Protein AF-A0A2H0XR95-F1 (afdb_monomer_lite)

Radius of gyration: 31.55 Å; chains: 1; bounding box: 54×63×74 Å

Structure (mmCIF, N/CA/C/O backbone):
data_AF-A0A2H0XR95-F1
#
_entry.id   AF-A0A2H0XR95-F1
#
loop_
_atom_site.group_PDB
_atom_site.id
_atom_site.type_symbol
_atom_site.label_atom_id
_atom_site.label_alt_id
_atom_site.label_comp_id
_atom_site.label_asym_id
_atom_site.label_entity_id
_atom_site.label_seq_id
_atom_site.pdbx_PDB_ins_code
_atom_site.Cartn_x
_atom_site.Cartn_y
_atom_site.Cartn_z
_atom_site.occupancy
_atom_site.B_iso_or_equiv
_atom_site.auth_seq_id
_atom_site.auth_comp_id
_atom_site.auth_asym_id
_atom_site.auth_atom_id
_atom_site.pdbx_PDB_model_num
ATOM 1 N N . MET A 1 1 ? -18.005 24.515 30.396 1.00 52.25 1 MET A N 1
ATOM 2 C CA . MET A 1 1 ? -16.976 25.119 31.280 1.00 52.25 1 MET A CA 1
ATOM 3 C C . MET A 1 1 ? -17.419 26.435 31.935 1.00 52.25 1 MET A C 1
ATOM 5 O O . MET A 1 1 ? -17.109 26.620 33.101 1.00 52.25 1 MET A O 1
ATOM 9 N N . VAL A 1 2 ? -18.194 27.308 31.272 1.00 47.16 2 VAL A N 1
ATOM 10 C CA . VAL A 1 2 ? -18.666 28.598 31.842 1.00 47.16 2 VAL A CA 1
ATOM 11 C C . VAL A 1 2 ? -19.571 28.439 33.079 1.00 47.16 2 VAL A C 1
ATOM 13 O O . VAL A 1 2 ? -19.431 29.181 34.047 1.00 47.16 2 VAL A O 1
ATOM 16 N N . ALA A 1 3 ? -20.440 27.422 33.096 1.00 52.50 3 ALA A N 1
ATOM 17 C CA . ALA A 1 3 ? -21.342 27.158 34.223 1.00 52.50 3 ALA A CA 1
ATOM 18 C C . ALA A 1 3 ? -20.604 26.869 35.546 1.00 52.50 3 ALA A C 1
ATOM 20 O O . ALA A 1 3 ? -21.057 27.280 36.610 1.00 52.50 3 ALA A O 1
ATOM 21 N N . VAL A 1 4 ? -19.428 26.232 35.485 1.00 63.25 4 VAL A N 1
ATOM 22 C CA . VAL A 1 4 ? -18.629 25.904 36.679 1.00 63.25 4 VAL A CA 1
ATOM 23 C C . VAL A 1 4 ? -18.034 27.168 37.307 1.00 63.25 4 VAL A C 1
ATOM 25 O O . VAL A 1 4 ? -17.979 27.279 38.530 1.00 63.25 4 VAL A O 1
ATOM 28 N N . TYR A 1 5 ? -17.650 28.155 36.490 1.00 57.91 5 TYR A N 1
ATOM 29 C CA . TYR A 1 5 ? -17.118 29.429 36.981 1.00 57.91 5 TYR A CA 1
ATOM 30 C C . TYR A 1 5 ? -18.185 30.280 37.673 1.00 57.91 5 TYR A C 1
ATOM 32 O O . TYR A 1 5 ? -17.909 30.852 38.725 1.00 57.91 5 TYR A O 1
ATOM 40 N N . LEU A 1 6 ? -19.410 30.313 37.138 1.00 59.59 6 LEU A N 1
ATOM 41 C CA . LEU A 1 6 ? -20.515 31.058 37.748 1.00 59.59 6 LEU A CA 1
ATOM 42 C C . LEU A 1 6 ? -20.927 30.465 39.100 1.00 59.59 6 LEU A C 1
ATOM 44 O O . LEU A 1 6 ? -21.137 31.212 40.052 1.00 59.59 6 LEU A O 1
ATOM 48 N N . ILE A 1 7 ? -20.946 29.134 39.220 1.00 69.88 7 ILE A N 1
ATOM 49 C CA . ILE A 1 7 ? -21.256 28.454 40.486 1.00 69.88 7 ILE A CA 1
ATOM 50 C C . ILE A 1 7 ? -20.167 28.729 41.534 1.00 69.88 7 ILE A C 1
ATOM 52 O O . ILE A 1 7 ? -20.481 29.047 42.681 1.00 69.88 7 ILE A O 1
ATOM 56 N N . ARG A 1 8 ? -18.883 28.677 41.151 1.00 62.06 8 ARG A N 1
ATOM 57 C CA . ARG A 1 8 ? -17.766 28.953 42.074 1.00 62.06 8 ARG A CA 1
ATOM 58 C C . ARG A 1 8 ? -17.737 30.415 42.533 1.00 62.06 8 ARG A C 1
ATOM 60 O O . ARG A 1 8 ? -17.430 30.681 43.691 1.00 62.06 8 ARG A O 1
ATOM 67 N N . PHE A 1 9 ? -18.089 31.347 41.647 1.00 62.12 9 PHE A N 1
ATOM 68 C CA . PHE A 1 9 ? -18.188 32.771 41.970 1.00 62.12 9 PHE A CA 1
ATOM 69 C C . PHE A 1 9 ? -19.379 33.064 42.896 1.00 62.12 9 PHE A C 1
ATOM 71 O O . PHE A 1 9 ? -19.234 33.811 43.860 1.00 62.12 9 PHE A O 1
ATOM 78 N N . TYR A 1 10 ? -20.521 32.404 42.673 1.00 67.31 10 TYR A N 1
ATOM 79 C CA . TYR A 1 10 ? -21.698 32.513 43.540 1.00 67.31 10 TYR A CA 1
ATOM 80 C C . TYR A 1 10 ? -21.424 31.989 44.960 1.00 67.31 10 TYR A C 1
ATOM 82 O O . TYR A 1 10 ? -21.801 32.627 45.943 1.00 67.31 10 TYR A O 1
ATOM 90 N N . TYR A 1 11 ? -20.696 30.874 45.088 1.00 63.00 11 TYR A N 1
ATOM 91 C CA . TYR A 1 11 ? -20.292 30.345 46.396 1.00 63.00 11 TYR A CA 1
ATOM 92 C C . TYR A 1 11 ? -19.325 31.273 47.146 1.00 63.00 11 TYR A C 1
ATOM 94 O O . TYR A 1 11 ? -19.478 31.445 48.351 1.00 63.00 11 TYR A O 1
ATOM 102 N N . LEU A 1 12 ? -18.379 31.909 46.445 1.00 59.06 12 LEU A N 1
ATOM 103 C CA . LEU A 1 12 ? -17.428 32.856 47.045 1.00 59.06 12 LEU A CA 1
ATOM 104 C C . LEU A 1 12 ? -18.102 34.113 47.609 1.00 59.06 12 LEU A C 1
ATOM 106 O O . LEU A 1 12 ? -17.672 34.618 48.647 1.00 59.06 12 LEU A O 1
ATOM 110 N N . ILE A 1 13 ? -19.155 34.603 46.948 1.00 59.47 13 ILE A N 1
ATOM 111 C CA . ILE A 1 13 ? -19.949 35.741 47.432 1.00 59.47 13 ILE A CA 1
ATOM 112 C C . ILE A 1 13 ? -20.739 35.330 48.679 1.00 59.47 13 ILE A C 1
ATOM 114 O O . ILE A 1 13 ? -20.662 36.007 49.702 1.00 59.47 13 ILE A O 1
ATOM 118 N N . ARG A 1 14 ? -21.405 34.168 48.644 1.00 58.34 14 ARG A N 1
ATOM 119 C CA . ARG A 1 14 ? -22.243 33.688 49.754 1.00 58.34 14 ARG A CA 1
ATOM 120 C C . ARG A 1 14 ? -21.459 33.425 51.044 1.00 58.34 14 ARG A C 1
ATOM 122 O O . ARG A 1 14 ? -21.998 33.605 52.128 1.00 58.34 14 ARG A O 1
ATOM 129 N N . THR A 1 15 ? -20.193 33.012 50.954 1.00 52.66 15 THR A N 1
ATOM 130 C CA . THR A 1 15 ? -19.363 32.766 52.149 1.00 52.66 15 THR A CA 1
ATOM 131 C C . THR A 1 15 ? -18.828 34.035 52.812 1.00 52.66 15 THR A C 1
ATOM 133 O O . THR A 1 15 ? -18.365 33.957 53.944 1.00 52.66 15 THR A O 1
ATOM 136 N N . LYS A 1 16 ? -18.865 35.193 52.138 1.00 50.62 16 LYS A N 1
ATOM 137 C CA . LYS A 1 16 ? -18.343 36.459 52.681 1.00 50.62 16 LYS A CA 1
ATOM 138 C C . LYS A 1 16 ? -19.402 37.365 53.318 1.00 50.62 16 LYS A C 1
ATOM 140 O O . LYS A 1 16 ? -19.032 38.378 53.892 1.00 50.62 16 LYS A O 1
ATOM 145 N N . GLU A 1 17 ? -20.683 37.006 53.257 1.00 49.81 17 GLU A N 1
ATOM 146 C CA . GLU A 1 17 ? -21.789 37.875 53.694 1.00 49.81 17 GLU A CA 1
ATOM 147 C C . GLU A 1 17 ? -22.173 37.786 55.182 1.00 49.81 17 GLU A C 1
ATOM 149 O O . GLU A 1 17 ? -23.120 38.453 55.584 1.00 49.81 17 GLU A O 1
ATOM 154 N N . MET A 1 18 ? -21.485 37.011 56.032 1.00 51.97 18 MET A N 1
ATOM 155 C CA . MET A 1 18 ? -21.911 36.903 57.442 1.00 51.97 18 MET A CA 1
ATOM 156 C C . MET A 1 18 ? -21.263 37.870 58.435 1.00 51.97 18 MET A C 1
ATOM 158 O O . MET A 1 18 ? -21.770 37.970 59.547 1.00 51.97 18 MET A O 1
ATOM 162 N N . THR A 1 19 ? -20.232 38.630 58.074 1.00 54.12 19 THR A N 1
ATOM 163 C CA . THR A 1 19 ? -19.636 39.620 58.991 1.00 54.12 19 THR A CA 1
ATOM 164 C C . THR A 1 19 ? -18.916 40.709 58.203 1.00 54.12 19 THR A C 1
ATOM 166 O O . THR A 1 19 ? -17.719 40.576 57.972 1.00 54.12 19 THR A O 1
ATOM 169 N N . ASP A 1 20 ? -19.655 41.706 57.714 1.00 55.12 20 ASP A N 1
ATOM 170 C CA . ASP A 1 20 ? -19.238 43.117 57.575 1.00 55.12 20 ASP A CA 1
ATOM 171 C C . ASP A 1 20 ? -19.935 43.816 56.397 1.00 55.12 20 ASP A C 1
ATOM 173 O O . ASP A 1 20 ? -20.212 43.234 55.347 1.00 55.12 20 ASP A O 1
ATOM 177 N N . GLU A 1 21 ? -20.232 45.097 56.613 1.00 60.19 21 GLU A N 1
ATOM 178 C CA . GLU A 1 21 ? -20.843 46.028 55.667 1.00 60.19 21 GLU A CA 1
ATOM 179 C C . GLU A 1 21 ? -20.067 46.045 54.328 1.00 60.19 21 GLU A C 1
ATOM 181 O O . GLU A 1 21 ? -18.847 46.237 54.315 1.00 60.19 21 GLU A O 1
ATOM 186 N N . PRO A 1 22 ? -20.728 45.798 53.179 1.00 56.50 22 PRO A N 1
ATOM 187 C CA . PRO A 1 22 ? -20.033 45.569 51.917 1.00 56.50 22 PRO A CA 1
ATOM 188 C C . PRO A 1 22 ? -19.356 46.844 51.393 1.00 56.50 22 PRO A C 1
ATOM 190 O O . PRO A 1 22 ? -20.014 47.822 51.040 1.00 56.50 22 PRO A O 1
ATOM 193 N N . ASP A 1 23 ? -18.024 46.799 51.271 1.00 58.22 23 ASP A N 1
ATOM 194 C CA . ASP A 1 23 ? -17.191 47.893 50.754 1.00 58.22 23 ASP A CA 1
ATOM 195 C C . ASP A 1 23 ? -17.655 48.328 49.337 1.00 58.22 23 ASP A C 1
ATOM 197 O O . ASP A 1 23 ? -17.615 47.527 48.385 1.00 58.22 23 ASP A O 1
ATOM 201 N N . PRO A 1 24 ? -18.074 49.597 49.136 1.00 59.78 24 PRO A N 1
ATOM 202 C CA . PRO A 1 24 ? -18.659 50.082 47.880 1.00 59.78 24 PRO A CA 1
ATOM 203 C C . PRO A 1 24 ? -17.714 49.966 46.673 1.00 59.78 24 PRO A C 1
ATOM 205 O O . PRO A 1 24 ? -18.157 49.959 45.518 1.00 59.78 24 PRO A O 1
ATOM 208 N N . LYS A 1 25 ? -16.402 49.827 46.901 1.00 59.19 25 LYS A N 1
ATOM 209 C CA . LYS A 1 25 ? -15.417 49.627 45.826 1.00 59.19 25 LYS A CA 1
ATOM 210 C C . LYS A 1 25 ? -15.459 48.215 45.232 1.00 59.19 25 LYS A C 1
ATOM 212 O O . LYS A 1 25 ? -15.143 48.059 44.049 1.00 59.19 25 LYS A O 1
ATOM 217 N N . LEU A 1 26 ? -15.863 47.201 46.003 1.00 57.38 26 LEU A N 1
ATOM 218 C CA . LEU A 1 26 ? -15.981 45.820 45.516 1.00 57.38 26 LEU A CA 1
ATOM 219 C C . LEU A 1 26 ? -17.233 45.635 44.650 1.00 57.38 26 LEU A C 1
ATOM 221 O O . LEU A 1 26 ? -17.159 45.014 43.587 1.00 57.38 26 LEU A O 1
ATOM 225 N N . LEU A 1 27 ? -18.344 46.259 45.050 1.00 56.47 27 LEU A N 1
ATOM 226 C CA . LEU A 1 27 ? -19.596 46.286 44.289 1.00 56.47 27 LEU A CA 1
ATOM 227 C C . LEU A 1 27 ? -19.381 46.865 42.884 1.00 56.47 27 LEU A C 1
ATOM 229 O O . LEU A 1 27 ? -19.776 46.253 41.892 1.00 56.47 27 LEU A O 1
ATOM 233 N N . ARG A 1 28 ? -18.655 47.985 42.767 1.00 58.81 28 ARG A N 1
ATOM 234 C CA . ARG A 1 28 ? -18.381 48.628 41.469 1.00 58.81 28 ARG A CA 1
ATOM 235 C C . ARG A 1 28 ? -17.604 47.726 40.502 1.00 58.81 28 ARG A C 1
ATOM 237 O O . ARG A 1 28 ? -17.884 47.734 39.307 1.00 58.81 28 ARG A O 1
ATOM 244 N N . LYS A 1 29 ? -16.657 46.925 41.005 1.00 57.44 29 LYS A N 1
ATOM 245 C CA . LYS A 1 29 ? -15.894 45.968 40.183 1.00 57.44 29 LYS A CA 1
ATOM 246 C C . LYS A 1 29 ? -16.751 44.775 39.751 1.00 57.44 29 LYS A C 1
ATOM 248 O O . LYS A 1 29 ? -16.642 44.354 38.602 1.00 57.44 29 LYS A O 1
ATOM 253 N N . GLY A 1 30 ? -17.633 44.279 40.622 1.00 59.53 30 GLY A N 1
ATOM 254 C CA . GLY A 1 30 ? -18.572 43.201 40.292 1.00 59.53 30 GLY A CA 1
ATOM 255 C C . GLY A 1 30 ? -19.523 43.569 39.149 1.00 59.53 30 GLY A C 1
ATOM 256 O O . GLY A 1 30 ? -19.668 42.802 38.198 1.00 59.53 30 GLY A O 1
ATOM 257 N N . TYR A 1 31 ? -20.091 44.780 39.180 1.00 62.50 31 TYR A N 1
ATOM 258 C CA . TYR A 1 31 ? -20.994 45.265 38.127 1.00 62.50 31 TYR A CA 1
ATOM 259 C C . TYR A 1 31 ? -20.314 45.416 36.759 1.00 62.50 31 TYR A C 1
ATOM 261 O O . TYR A 1 31 ? -20.926 45.104 35.739 1.00 62.50 31 TYR A O 1
ATOM 269 N N . ILE A 1 32 ? -19.043 45.832 36.720 1.00 67.38 32 ILE A N 1
ATOM 270 C CA . ILE A 1 32 ? -18.289 45.951 35.460 1.00 67.38 32 ILE A CA 1
ATOM 271 C C . ILE A 1 32 ? -18.067 44.569 34.832 1.00 67.38 32 ILE A C 1
ATOM 273 O O . ILE A 1 32 ? -18.276 44.401 33.633 1.00 67.38 32 ILE A O 1
ATOM 277 N N . VAL A 1 33 ? -17.704 43.562 35.633 1.00 68.12 33 VAL A N 1
ATOM 278 C CA . VAL A 1 33 ? -17.488 42.196 35.128 1.00 68.12 33 VAL A CA 1
ATOM 279 C C . VAL A 1 33 ? -18.791 41.599 34.590 1.00 68.12 33 VAL A C 1
ATOM 281 O O . VAL A 1 33 ? -18.793 41.028 33.501 1.00 68.12 33 VAL A O 1
ATOM 284 N N . ILE A 1 34 ? -19.911 41.786 35.295 1.00 69.12 34 ILE A N 1
ATOM 285 C CA . ILE A 1 34 ? -21.227 41.316 34.832 1.00 69.12 34 ILE A CA 1
ATOM 286 C C . ILE A 1 34 ? -21.624 42.020 33.525 1.00 69.12 34 ILE A C 1
ATOM 288 O O . ILE A 1 34 ? -22.045 41.354 32.580 1.00 69.12 34 ILE A O 1
ATOM 292 N N . GLY A 1 35 ? -21.424 43.339 33.428 1.00 68.06 35 GLY A N 1
ATOM 293 C CA . GLY A 1 35 ? -21.719 44.107 32.215 1.00 68.06 35 GLY A CA 1
ATOM 294 C C . GLY A 1 35 ? -20.943 43.621 30.986 1.00 68.06 35 GLY A C 1
ATOM 295 O O . GLY A 1 35 ? -21.529 43.452 29.918 1.00 68.06 35 GLY A O 1
ATOM 296 N N . VAL A 1 36 ? -19.649 43.316 31.139 1.00 74.50 36 VAL A N 1
ATOM 297 C CA . VAL A 1 36 ? -18.807 42.796 30.044 1.00 74.50 36 VAL A CA 1
ATOM 298 C C . VAL A 1 36 ? -19.263 41.404 29.597 1.00 74.50 36 VAL A C 1
ATOM 300 O O . VAL A 1 36 ? -19.317 41.133 28.398 1.00 74.50 36 VAL A O 1
ATOM 303 N N . VAL A 1 37 ? -19.643 40.531 30.535 1.00 73.12 37 VAL A N 1
ATOM 304 C CA . VAL A 1 37 ? -20.128 39.179 30.210 1.00 73.12 37 VAL A CA 1
ATOM 305 C C . VAL A 1 37 ? -21.469 39.232 29.474 1.00 73.12 37 VAL A C 1
ATOM 307 O O . VAL A 1 37 ? -21.643 38.530 28.478 1.00 73.12 37 VAL A O 1
ATOM 310 N N . VAL A 1 38 ? -22.398 40.092 29.906 1.00 74.94 38 VAL A N 1
ATOM 311 C CA . VAL A 1 38 ? -23.695 40.268 29.231 1.00 74.94 38 VAL A CA 1
ATOM 312 C C . VAL A 1 38 ? -23.503 40.856 27.830 1.00 74.94 38 VAL A C 1
ATOM 314 O O . VAL A 1 38 ? -24.086 40.344 26.875 1.00 74.94 38 VAL A O 1
ATOM 317 N N . ALA A 1 39 ? -22.636 41.860 27.670 1.00 74.38 39 ALA A N 1
ATOM 318 C CA . ALA A 1 39 ? -22.337 42.444 26.362 1.00 74.38 39 ALA A CA 1
ATOM 319 C C . ALA A 1 39 ? -21.710 41.422 25.394 1.00 74.38 39 ALA A C 1
ATOM 321 O O . ALA A 1 39 ? -22.124 41.336 24.238 1.00 74.38 39 ALA A O 1
ATOM 322 N N . ALA A 1 40 ? -20.771 40.595 25.868 1.00 72.44 40 ALA A N 1
ATOM 323 C CA . ALA A 1 40 ? -20.169 39.534 25.061 1.00 72.44 40 ALA A CA 1
ATOM 324 C C . ALA A 1 40 ? -21.197 38.465 24.644 1.00 72.44 40 ALA A C 1
ATOM 326 O O . ALA A 1 40 ? -21.157 37.980 23.514 1.00 72.44 40 ALA A O 1
ATOM 327 N N . PHE A 1 41 ? -22.145 38.129 25.525 1.00 73.69 41 PHE A N 1
ATOM 328 C CA . PHE A 1 41 ? -23.207 37.164 25.229 1.00 73.69 41 PHE A CA 1
ATOM 329 C C . PHE A 1 41 ? -24.225 37.698 24.207 1.00 73.69 41 PHE A C 1
ATOM 331 O O . PHE A 1 41 ? -24.687 36.959 23.338 1.00 73.69 41 PHE A O 1
ATOM 338 N N . PHE A 1 42 ? -24.552 38.992 24.258 1.00 70.12 42 PHE A N 1
ATOM 339 C CA . PHE A 1 42 ? -25.399 39.621 23.241 1.00 70.12 42 PHE A CA 1
ATOM 340 C C . PHE A 1 42 ? -24.685 39.758 21.890 1.00 70.12 42 PHE A C 1
ATOM 342 O O . PHE A 1 42 ? -25.310 39.553 20.848 1.00 70.12 42 PHE A O 1
ATOM 349 N N . LEU A 1 43 ? -23.376 40.029 21.889 1.00 71.00 43 LEU A N 1
ATOM 350 C CA . LEU A 1 43 ? -22.590 40.134 20.659 1.00 71.00 43 LEU A CA 1
ATOM 351 C C . LEU A 1 43 ? -22.510 38.793 19.910 1.00 71.00 43 LEU A C 1
ATOM 353 O O . LEU A 1 43 ? -22.666 38.765 18.690 1.00 71.00 43 LEU A O 1
ATOM 357 N N . THR A 1 44 ? -22.330 37.672 20.616 1.00 65.94 44 THR A N 1
ATOM 358 C CA . THR A 1 44 ? -22.299 36.341 19.981 1.00 65.94 44 THR A CA 1
ATOM 359 C C . THR A 1 44 ? -23.656 35.939 19.408 1.00 65.94 44 THR A C 1
ATOM 361 O O . THR A 1 44 ? -23.707 35.408 18.298 1.00 65.94 44 THR A O 1
ATOM 364 N N . LYS A 1 45 ? -24.764 36.263 20.091 1.00 66.44 45 LYS A N 1
ATOM 365 C CA . LYS A 1 45 ? -26.115 36.078 19.533 1.00 66.44 45 LYS A CA 1
ATOM 366 C C . LYS A 1 45 ? -26.352 36.914 18.274 1.00 66.44 45 LYS A C 1
ATOM 368 O O . LYS A 1 45 ? -26.916 36.397 17.316 1.00 66.44 45 LYS A O 1
ATOM 373 N N . TYR A 1 46 ? -25.896 38.166 18.246 1.00 68.12 46 TYR A N 1
ATOM 374 C CA . TYR A 1 46 ? -26.075 39.044 17.086 1.00 68.12 46 TYR A CA 1
ATOM 375 C C . TYR A 1 46 ? -25.302 38.565 15.843 1.00 68.12 46 TYR A C 1
ATOM 377 O O . TYR A 1 46 ? -25.753 38.760 14.716 1.00 68.12 46 TYR A O 1
ATOM 385 N N . LEU A 1 47 ? -24.154 37.904 16.029 1.00 61.91 47 LEU A N 1
ATOM 386 C CA . LEU A 1 47 ? -23.363 37.354 14.922 1.00 61.91 47 LEU A CA 1
ATOM 387 C C . LEU A 1 47 ? -23.960 36.069 14.326 1.00 61.91 47 LEU A C 1
ATOM 389 O O . LEU A 1 47 ? -23.783 35.825 13.134 1.00 61.91 47 LEU A O 1
ATOM 393 N N . MET A 1 48 ? -24.695 35.272 15.108 1.00 58.41 48 MET A N 1
ATOM 394 C CA . MET A 1 48 ? -25.332 34.044 14.608 1.00 58.41 48 MET A CA 1
ATOM 395 C C . MET A 1 48 ? -26.543 34.309 13.699 1.00 58.41 48 MET A C 1
ATOM 397 O O . MET A 1 48 ? -26.809 33.507 12.811 1.00 58.41 48 MET A O 1
ATOM 401 N N . ASP A 1 49 ? -27.227 35.445 13.848 1.00 56.66 49 ASP A N 1
ATOM 402 C CA . ASP A 1 49 ? -28.458 35.755 13.096 1.00 56.66 49 ASP A CA 1
ATOM 403 C C . ASP A 1 49 ? -28.196 36.302 11.673 1.00 56.66 49 ASP A C 1
ATOM 405 O O . ASP A 1 49 ? -29.105 36.463 10.862 1.00 56.66 49 ASP A O 1
ATOM 409 N N . LYS A 1 50 ? -26.930 36.586 11.331 1.00 54.50 50 LYS A N 1
ATOM 410 C CA . LYS A 1 50 ? -26.531 37.156 10.030 1.00 54.50 50 LYS A CA 1
ATOM 411 C C . LYS A 1 50 ? -25.900 36.154 9.063 1.00 54.50 50 LYS A C 1
ATOM 413 O O . LYS A 1 50 ? -25.211 36.576 8.137 1.00 54.50 50 LYS A O 1
ATOM 418 N N . THR A 1 51 ? -26.124 34.847 9.215 1.00 48.88 51 THR A N 1
ATOM 419 C CA . THR A 1 51 ? -25.719 33.887 8.171 1.00 48.88 51 THR A CA 1
ATOM 420 C C . THR A 1 51 ? -26.816 33.776 7.105 1.00 48.88 51 THR A C 1
ATOM 422 O O . THR A 1 51 ? -27.853 33.168 7.363 1.00 48.88 51 THR A O 1
ATOM 425 N N . PRO A 1 52 ? -26.640 34.337 5.890 1.00 50.34 52 PRO A N 1
ATOM 426 C CA . PRO A 1 52 ? -27.596 34.126 4.814 1.00 50.34 52 PRO A CA 1
ATOM 427 C C . PRO A 1 52 ? -27.527 32.665 4.355 1.00 50.34 52 PRO A C 1
ATOM 429 O O . PRO A 1 52 ? -26.607 32.257 3.645 1.00 50.34 52 PRO A O 1
ATOM 432 N N . SER A 1 53 ? -28.531 31.884 4.752 1.00 50.25 53 SER A N 1
ATOM 433 C CA . SER A 1 53 ? -28.830 30.573 4.180 1.00 50.25 53 SER A CA 1
ATOM 434 C C . SER A 1 53 ? -29.213 30.751 2.710 1.00 50.25 53 SER A C 1
ATOM 436 O O . SER A 1 53 ? -30.360 31.031 2.358 1.00 50.25 53 SER A O 1
ATOM 438 N N . LYS A 1 54 ? -28.226 30.642 1.819 1.00 49.97 54 LYS A N 1
ATOM 439 C CA . LYS A 1 54 ? -28.472 30.493 0.385 1.00 49.97 54 LYS A CA 1
ATOM 440 C C . LYS A 1 54 ? -28.975 29.072 0.142 1.00 49.97 54 LYS A C 1
ATOM 442 O O . LYS A 1 54 ? -28.198 28.176 -0.171 1.00 49.97 54 LYS A O 1
ATOM 447 N N . ILE A 1 55 ? -30.283 28.875 0.273 1.00 49.12 55 ILE A N 1
ATOM 448 C CA . ILE A 1 55 ? -30.955 27.685 -0.252 1.00 49.12 55 ILE A CA 1
ATOM 449 C C . ILE A 1 55 ? -30.965 27.829 -1.776 1.00 49.12 55 ILE A C 1
ATOM 451 O O . ILE A 1 55 ? -31.782 28.544 -2.358 1.00 49.12 55 ILE A O 1
ATOM 455 N N . ALA A 1 56 ? -29.990 27.195 -2.423 1.00 53.56 56 ALA A N 1
ATOM 456 C CA . ALA A 1 56 ? -29.967 27.034 -3.865 1.00 53.56 56 ALA A CA 1
ATOM 457 C C . ALA A 1 56 ? -31.182 26.192 -4.285 1.00 53.56 56 ALA A C 1
ATOM 459 O O . ALA A 1 56 ? -31.333 25.050 -3.858 1.00 53.56 56 ALA A O 1
ATOM 460 N N . LYS A 1 57 ? -32.056 26.768 -5.117 1.00 51.38 57 LYS A N 1
ATOM 461 C CA . LYS A 1 57 ? -33.148 26.0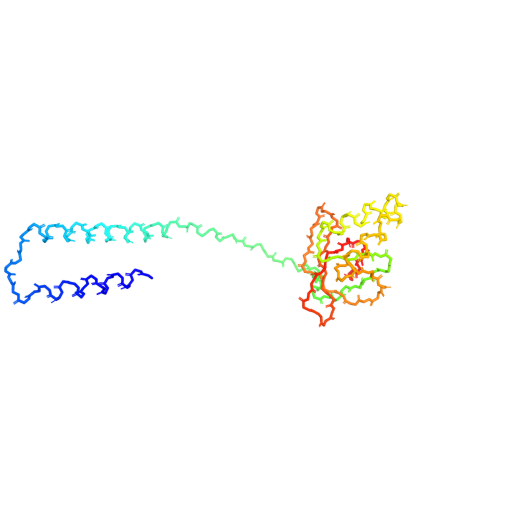50 -5.785 1.00 51.38 57 LYS A CA 1
ATOM 462 C C . LYS A 1 57 ? -32.540 24.946 -6.656 1.00 51.38 57 LYS A C 1
ATOM 464 O O . LYS A 1 57 ? -31.928 25.249 -7.680 1.00 51.38 57 LYS A O 1
ATOM 469 N N . SER A 1 58 ? -32.680 23.686 -6.254 1.00 52.84 58 SER A N 1
ATOM 470 C CA . SER A 1 58 ? -32.286 22.551 -7.085 1.00 52.84 58 SER A CA 1
ATOM 471 C C . SER A 1 58 ? -33.292 22.359 -8.224 1.00 52.84 58 SER A C 1
ATOM 473 O O . SER A 1 58 ? -34.509 22.398 -8.049 1.00 52.84 58 SER A O 1
ATOM 475 N N . LYS A 1 59 ? -32.735 22.215 -9.425 1.00 60.19 59 LYS A N 1
ATOM 476 C CA . LYS A 1 59 ? -33.397 21.899 -10.696 1.00 60.19 59 LYS A CA 1
ATOM 477 C C . LYS A 1 59 ? -34.030 20.489 -10.616 1.00 60.19 59 LYS A C 1
ATOM 479 O O . LYS A 1 59 ? -33.520 19.678 -9.841 1.00 60.19 59 LYS A O 1
ATOM 484 N N . PRO A 1 60 ? -35.095 20.165 -11.382 1.00 50.09 60 PRO A N 1
ATOM 485 C CA . PRO A 1 60 ? -35.667 18.820 -11.378 1.00 50.09 60 PRO A CA 1
ATOM 486 C C . PRO A 1 60 ? -34.590 17.810 -11.773 1.00 50.09 60 PRO A C 1
ATOM 488 O O . PRO A 1 60 ? -33.918 17.987 -12.789 1.00 50.09 60 PRO A O 1
ATOM 491 N N . VAL A 1 61 ? -34.404 16.795 -10.931 1.00 52.88 61 VAL A N 1
ATOM 492 C CA . VAL A 1 61 ? -33.451 15.708 -11.146 1.00 52.88 61 VAL A CA 1
ATOM 493 C C . VAL A 1 61 ? -33.967 14.871 -12.310 1.00 52.88 61 VAL A C 1
ATOM 495 O O . VAL A 1 61 ? -34.887 14.070 -12.167 1.00 52.88 61 VAL A O 1
ATOM 498 N N . GLU A 1 62 ? -33.385 15.106 -13.481 1.00 61.53 62 GLU A N 1
ATOM 499 C CA . GLU A 1 62 ? -33.341 14.141 -14.571 1.00 61.53 62 GLU A CA 1
ATOM 500 C C . GLU A 1 62 ? -32.862 12.814 -13.974 1.00 61.53 62 GLU A C 1
ATOM 502 O O . GLU A 1 62 ? -31.844 12.786 -13.278 1.00 61.53 62 GLU A O 1
ATOM 507 N N . ILE A 1 63 ? -33.652 11.751 -14.143 1.00 55.00 63 ILE A N 1
ATOM 508 C CA . ILE A 1 63 ? -33.390 10.426 -13.574 1.00 55.00 63 ILE A CA 1
ATOM 509 C C . ILE A 1 63 ? -32.108 9.907 -14.225 1.00 55.00 63 ILE A C 1
ATOM 511 O O . ILE A 1 63 ? -32.123 9.270 -15.277 1.00 55.00 63 ILE A O 1
ATOM 515 N N . ALA A 1 64 ? -30.979 10.261 -13.618 1.00 55.78 64 ALA A N 1
ATOM 516 C CA . ALA A 1 64 ? -29.674 9.776 -13.995 1.00 55.78 64 ALA A CA 1
ATOM 517 C C . ALA A 1 64 ? -29.699 8.251 -13.886 1.00 55.78 64 ALA A C 1
ATOM 519 O O . ALA A 1 64 ? -30.278 7.695 -12.947 1.00 55.78 64 ALA A O 1
ATOM 520 N N . LYS A 1 65 ? -29.064 7.584 -14.856 1.00 56.19 65 LYS A N 1
ATOM 521 C CA . LYS A 1 65 ? -28.677 6.169 -14.773 1.00 56.19 65 LYS A CA 1
ATOM 522 C C . LYS A 1 65 ? -28.321 5.809 -13.322 1.00 56.19 65 LYS A C 1
ATOM 524 O O . LYS A 1 65 ? -27.616 6.607 -12.697 1.00 56.19 65 LYS A O 1
ATOM 529 N N . PRO A 1 66 ? -28.757 4.647 -12.795 1.00 51.28 66 PRO A N 1
ATOM 530 C CA . PRO A 1 66 ? -28.396 4.240 -11.443 1.00 51.28 66 PRO A CA 1
ATOM 531 C C . PRO A 1 66 ? -26.880 4.365 -11.285 1.00 51.28 66 PRO A C 1
ATOM 533 O O . PRO A 1 66 ? -26.123 3.778 -12.061 1.00 51.28 66 PRO A O 1
ATOM 536 N N . LEU A 1 67 ? -26.455 5.210 -10.341 1.00 53.69 67 LEU A N 1
ATOM 537 C CA . LEU A 1 67 ? -25.047 5.364 -9.997 1.00 53.69 67 LEU A CA 1
ATOM 538 C C . LEU A 1 67 ? -24.503 3.968 -9.659 1.00 53.69 67 LEU A C 1
ATOM 540 O O . LEU A 1 67 ? -25.193 3.226 -8.950 1.00 53.69 67 LEU A O 1
ATOM 544 N N . PRO A 1 68 ? -23.313 3.589 -10.161 1.00 56.19 68 PRO A N 1
ATOM 545 C CA . PRO A 1 68 ? -22.690 2.329 -9.782 1.00 56.19 68 PRO A CA 1
ATOM 546 C C . PRO A 1 68 ? -22.659 2.261 -8.257 1.00 56.19 68 PRO A C 1
ATOM 548 O O . PRO A 1 68 ? -22.266 3.226 -7.598 1.00 56.19 68 PRO A O 1
ATOM 551 N N . ASN A 1 69 ? -23.174 1.162 -7.706 1.00 58.31 69 ASN A N 1
ATOM 552 C CA . ASN A 1 69 ? -23.328 0.991 -6.270 1.00 58.31 69 ASN A CA 1
ATOM 553 C C . ASN A 1 69 ? -21.961 1.230 -5.596 1.00 58.31 69 ASN A C 1
ATOM 555 O O . ASN A 1 69 ? -21.043 0.444 -5.836 1.00 58.31 69 ASN A O 1
ATOM 559 N N . PRO A 1 70 ? -21.797 2.272 -4.756 1.00 57.84 70 PRO A N 1
ATOM 560 C CA . PRO A 1 70 ? -20.514 2.571 -4.115 1.00 57.84 70 PRO A CA 1
ATOM 561 C C . PRO A 1 70 ? -20.068 1.468 -3.143 1.00 57.84 70 PRO A C 1
ATOM 563 O O . PRO A 1 70 ? -18.933 1.483 -2.676 1.00 57.84 70 PRO A O 1
ATOM 566 N N . PHE A 1 71 ? -20.950 0.506 -2.859 1.00 61.53 71 PHE A N 1
ATOM 567 C CA . PHE A 1 71 ? -20.701 -0.657 -2.017 1.00 61.53 71 PHE A CA 1
ATOM 568 C C . PHE A 1 71 ? -20.474 -1.951 -2.807 1.00 61.53 71 PHE A C 1
ATOM 570 O O . PHE A 1 71 ? -20.407 -3.017 -2.198 1.00 61.53 71 PHE A O 1
ATOM 577 N N . ALA A 1 72 ? -20.388 -1.897 -4.141 1.00 71.12 72 ALA A N 1
ATOM 578 C CA . ALA A 1 72 ? -20.028 -3.079 -4.912 1.00 71.12 72 ALA A CA 1
ATOM 579 C C . ALA A 1 72 ? -18.591 -3.502 -4.546 1.00 71.12 72 ALA A C 1
ATOM 581 O O . ALA A 1 72 ? -17.686 -2.662 -4.616 1.00 71.12 72 ALA A O 1
ATOM 582 N N . PRO A 1 73 ? -18.367 -4.763 -4.133 1.00 81.12 73 PRO A N 1
ATOM 583 C CA . PRO A 1 73 ? -17.025 -5.243 -3.847 1.00 81.12 73 PRO A CA 1
ATOM 584 C C . PRO A 1 73 ? -16.190 -5.146 -5.125 1.00 81.12 73 PRO A C 1
ATOM 586 O O . PRO A 1 73 ? -16.612 -5.580 -6.199 1.00 81.12 73 PRO A O 1
ATOM 589 N N . CYS A 1 74 ? -15.016 -4.531 -5.016 1.00 90.94 74 CYS A N 1
ATOM 590 C CA . CYS A 1 74 ? -14.046 -4.527 -6.097 1.00 90.94 74 CYS A CA 1
ATOM 591 C C . CYS A 1 74 ? -13.134 -5.745 -5.948 1.00 90.94 74 CYS A C 1
ATOM 593 O O . CYS A 1 74 ? -12.992 -6.301 -4.862 1.00 90.94 74 CYS A O 1
ATOM 595 N N . VAL A 1 75 ? -12.492 -6.153 -7.035 1.00 93.25 75 VAL A N 1
ATOM 596 C CA . VAL A 1 75 ? -11.639 -7.340 -7.057 1.00 93.25 75 VAL A CA 1
ATOM 597 C C . VAL A 1 75 ? -10.194 -6.921 -7.273 1.00 93.25 75 VAL A C 1
ATOM 599 O O . VAL A 1 75 ? -9.896 -6.105 -8.148 1.00 93.25 75 VAL A O 1
ATOM 602 N N . THR A 1 76 ? -9.282 -7.478 -6.483 1.00 94.75 76 THR A N 1
ATOM 603 C CA . THR A 1 76 ? -7.848 -7.227 -6.658 1.00 94.75 76 THR A CA 1
ATOM 604 C C . THR A 1 76 ? -7.311 -7.883 -7.929 1.00 94.75 76 THR A C 1
ATOM 606 O O . THR A 1 76 ? -7.779 -8.934 -8.375 1.00 94.75 76 THR A O 1
ATOM 609 N N . VAL A 1 77 ? -6.288 -7.270 -8.514 1.00 94.00 77 VAL A N 1
ATOM 610 C CA . VAL A 1 77 ? -5.534 -7.800 -9.650 1.00 94.00 77 VAL A CA 1
ATOM 611 C C . VAL A 1 77 ? -4.213 -8.374 -9.143 1.00 94.00 77 VAL A C 1
ATOM 613 O O . VAL A 1 77 ? -3.555 -7.799 -8.277 1.00 94.00 77 VAL A O 1
ATOM 616 N N . LYS A 1 78 ? -3.815 -9.525 -9.689 1.00 92.88 78 LYS A N 1
ATOM 617 C CA . LYS A 1 78 ? -2.554 -10.187 -9.340 1.00 92.88 78 LYS A CA 1
ATOM 618 C C . LYS A 1 78 ? -1.345 -9.364 -9.790 1.00 92.88 78 LYS A C 1
ATOM 620 O O . LYS A 1 78 ? -1.368 -8.769 -10.863 1.00 92.88 78 LYS A O 1
ATOM 625 N N . GLY A 1 79 ? -0.257 -9.443 -9.023 1.00 89.12 79 GLY A N 1
ATOM 626 C CA . GLY A 1 79 ? 1.056 -8.910 -9.416 1.00 89.12 79 GLY A CA 1
ATOM 627 C C . GLY A 1 79 ? 1.293 -7.468 -8.981 1.00 89.12 79 GLY A C 1
ATOM 628 O O . GLY A 1 79 ? 2.332 -6.899 -9.300 1.00 89.12 79 GLY A O 1
ATOM 629 N N . TYR A 1 80 ? 0.353 -6.905 -8.229 1.00 93.25 80 TYR A N 1
ATOM 630 C CA . TYR A 1 80 ? 0.487 -5.606 -7.596 1.00 93.25 80 TYR A CA 1
ATOM 631 C C . TYR A 1 80 ? 0.834 -5.748 -6.119 1.00 93.25 80 TYR A C 1
ATOM 633 O O . TYR A 1 80 ? 0.590 -6.781 -5.488 1.00 93.25 80 TYR A O 1
ATOM 641 N N . VAL A 1 81 ? 1.387 -4.673 -5.573 1.00 93.75 81 VAL A N 1
ATOM 642 C CA . VAL A 1 81 ? 1.722 -4.559 -4.159 1.00 93.75 81 VAL A CA 1
ATOM 643 C C . VAL A 1 81 ? 0.724 -3.631 -3.480 1.00 93.75 81 VAL A C 1
ATOM 645 O O . VAL A 1 81 ? 0.245 -2.654 -4.065 1.00 93.75 81 VAL A O 1
ATOM 648 N N . ALA A 1 82 ? 0.412 -3.942 -2.233 1.00 95.19 82 ALA A N 1
ATOM 649 C CA . ALA A 1 82 ? -0.284 -3.054 -1.327 1.00 95.19 82 ALA A CA 1
ATOM 650 C C . ALA A 1 82 ? 0.552 -2.866 -0.055 1.00 95.19 82 ALA A C 1
ATOM 652 O O . ALA A 1 82 ? 1.258 -3.783 0.356 1.00 95.19 82 ALA A O 1
ATOM 653 N N . ALA A 1 83 ? 0.499 -1.684 0.553 1.00 96.25 83 ALA A N 1
ATOM 654 C CA . ALA A 1 83 ? 1.282 -1.375 1.746 1.00 96.25 83 ALA A CA 1
ATOM 655 C C . ALA A 1 83 ? 0.482 -0.568 2.773 1.00 96.25 83 ALA A C 1
ATOM 657 O O . ALA A 1 83 ? -0.416 0.189 2.411 1.00 96.25 83 ALA A O 1
ATOM 658 N N . SER A 1 84 ? 0.821 -0.675 4.055 1.00 94.81 84 SER A N 1
ATOM 659 C CA . SER A 1 84 ? 0.163 0.076 5.138 1.00 94.81 84 SER A CA 1
ATOM 660 C C . SER A 1 84 ? 0.344 1.598 5.011 1.00 94.81 84 SER A C 1
ATOM 662 O O . SER A 1 84 ? -0.504 2.375 5.456 1.00 94.81 84 SER A O 1
ATOM 664 N N . SER A 1 85 ? 1.405 2.039 4.325 1.00 94.38 85 SER A N 1
ATOM 665 C CA . SER A 1 85 ? 1.753 3.444 4.097 1.00 94.38 85 SER A CA 1
ATOM 666 C C . SER A 1 85 ? 1.970 3.761 2.617 1.00 94.38 85 SER A C 1
ATOM 668 O O . SER A 1 85 ? 2.594 2.996 1.883 1.00 94.38 85 SER A O 1
ATOM 670 N N . GLU A 1 86 ? 1.531 4.950 2.195 1.00 93.38 86 GLU A N 1
ATOM 671 C CA . GLU A 1 86 ? 1.758 5.475 0.842 1.00 93.38 86 GLU A CA 1
ATOM 672 C C . GLU A 1 86 ? 3.255 5.588 0.512 1.00 93.38 86 GLU A C 1
ATOM 674 O O . GLU A 1 86 ? 3.670 5.284 -0.601 1.00 93.38 86 GLU A O 1
ATOM 679 N N . ILE A 1 87 ? 4.085 5.949 1.496 1.00 94.12 87 ILE A N 1
ATOM 680 C CA . ILE A 1 87 ? 5.537 6.089 1.308 1.00 94.12 87 ILE A CA 1
ATOM 681 C C . ILE A 1 87 ? 6.185 4.725 1.039 1.00 94.12 87 ILE A C 1
ATOM 683 O O . ILE A 1 87 ? 7.111 4.630 0.233 1.00 94.12 87 ILE A O 1
ATOM 687 N N . LEU A 1 88 ? 5.716 3.669 1.712 1.00 94.88 88 LEU A N 1
ATOM 688 C CA . LEU A 1 88 ? 6.219 2.310 1.496 1.00 94.88 88 LEU A CA 1
ATOM 689 C C . LEU A 1 88 ? 5.810 1.793 0.120 1.00 94.88 88 LEU A C 1
ATOM 691 O 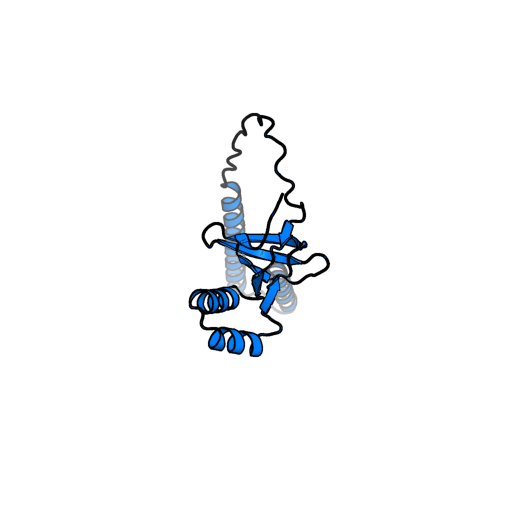O . LEU A 1 88 ? 6.653 1.254 -0.594 1.00 94.88 88 LEU A O 1
ATOM 695 N N . LEU A 1 89 ? 4.555 2.033 -0.273 1.00 95.31 89 LEU A N 1
ATOM 696 C CA . LEU A 1 89 ? 4.074 1.715 -1.614 1.00 95.31 89 LEU A CA 1
ATOM 697 C C . LEU A 1 89 ? 4.923 2.415 -2.685 1.00 95.31 89 LEU A C 1
ATOM 699 O O . LEU A 1 89 ? 5.361 1.770 -3.631 1.00 95.31 89 LEU A O 1
ATOM 703 N N . ASP A 1 90 ? 5.205 3.708 -2.519 1.00 94.44 90 ASP A N 1
ATOM 704 C CA . ASP A 1 90 ? 5.996 4.482 -3.481 1.00 94.44 90 ASP A CA 1
ATOM 705 C C . ASP A 1 90 ? 7.432 3.986 -3.592 1.00 94.44 90 ASP A C 1
ATOM 707 O O . ASP A 1 90 ? 7.959 3.854 -4.698 1.00 94.44 90 ASP A O 1
ATOM 711 N N . ARG A 1 91 ? 8.067 3.685 -2.455 1.00 94.50 91 ARG A N 1
ATOM 712 C CA . ARG A 1 91 ? 9.423 3.126 -2.432 1.00 94.50 91 ARG A CA 1
ATOM 713 C C . ARG A 1 91 ? 9.464 1.773 -3.123 1.00 94.50 91 ARG A C 1
ATOM 715 O O . ARG A 1 91 ? 10.311 1.579 -3.990 1.00 94.50 91 ARG A O 1
ATOM 722 N N . MET A 1 92 ? 8.531 0.884 -2.786 1.00 93.75 92 MET A N 1
ATOM 723 C CA . MET A 1 92 ? 8.462 -0.445 -3.386 1.00 93.75 92 MET A CA 1
ATOM 724 C C . MET A 1 92 ? 8.206 -0.351 -4.893 1.00 93.75 92 MET A C 1
ATOM 726 O O . MET A 1 92 ? 8.951 -0.932 -5.678 1.00 93.75 92 MET A O 1
ATOM 730 N N . ASN A 1 93 ? 7.232 0.458 -5.316 1.00 92.12 93 ASN A N 1
ATOM 731 C CA . ASN A 1 93 ? 6.951 0.685 -6.732 1.00 92.12 93 ASN A CA 1
ATOM 732 C C . ASN A 1 93 ? 8.168 1.259 -7.464 1.00 92.12 93 ASN A C 1
ATOM 734 O O . ASN A 1 93 ? 8.493 0.793 -8.548 1.00 92.12 93 ASN A O 1
ATOM 738 N N . THR A 1 94 ? 8.876 2.224 -6.873 1.00 93.75 94 THR A N 1
ATOM 739 C CA . THR A 1 94 ? 10.093 2.798 -7.471 1.00 93.75 94 THR A CA 1
ATOM 740 C C . THR A 1 94 ? 11.184 1.738 -7.641 1.00 93.75 94 THR A C 1
ATOM 742 O O . THR A 1 94 ? 11.803 1.666 -8.700 1.00 93.75 94 THR A O 1
ATOM 745 N N . MET A 1 95 ? 11.405 0.883 -6.638 1.00 93.88 95 MET A N 1
ATOM 746 C CA . MET A 1 95 ? 12.395 -0.199 -6.717 1.00 93.88 95 MET A CA 1
ATOM 747 C C . MET A 1 95 ? 12.011 -1.238 -7.778 1.00 93.88 95 MET A C 1
ATOM 749 O O . MET A 1 95 ? 12.854 -1.620 -8.589 1.00 93.88 95 MET A O 1
ATOM 753 N N . MET A 1 96 ? 10.734 -1.626 -7.837 1.00 89.62 96 MET A N 1
ATOM 754 C CA . MET A 1 96 ? 10.216 -2.551 -8.850 1.00 89.62 96 MET A CA 1
ATOM 755 C C . MET A 1 96 ? 10.298 -1.966 -10.268 1.00 89.62 96 MET A C 1
ATOM 757 O O . MET A 1 96 ? 10.697 -2.665 -11.197 1.00 89.62 96 MET A O 1
ATOM 761 N N . LEU A 1 97 ? 9.973 -0.680 -10.447 1.00 91.31 97 LEU A N 1
ATOM 762 C CA . LEU A 1 97 ? 10.086 0.022 -11.732 1.00 91.31 97 LEU A CA 1
ATOM 763 C C . LEU A 1 97 ? 11.541 0.104 -12.207 1.00 91.31 97 LEU A C 1
ATOM 765 O O . LEU A 1 97 ? 11.816 -0.100 -13.389 1.00 91.31 97 LEU A O 1
ATOM 769 N N . ASN A 1 98 ? 12.469 0.345 -11.280 1.00 95.06 98 ASN A N 1
ATOM 770 C CA . ASN A 1 98 ? 13.903 0.390 -11.558 1.00 95.06 98 ASN A CA 1
ATOM 771 C C . ASN A 1 98 ? 14.543 -1.003 -11.698 1.00 95.06 98 ASN A C 1
ATOM 773 O O . ASN A 1 98 ? 15.726 -1.082 -12.026 1.00 95.06 98 ASN A O 1
ATOM 777 N N . LYS A 1 99 ? 13.781 -2.087 -11.481 1.00 93.12 99 LYS A N 1
ATOM 778 C CA . LYS A 1 99 ? 14.266 -3.480 -11.462 1.00 93.12 99 LYS A CA 1
ATOM 779 C C . LYS A 1 99 ?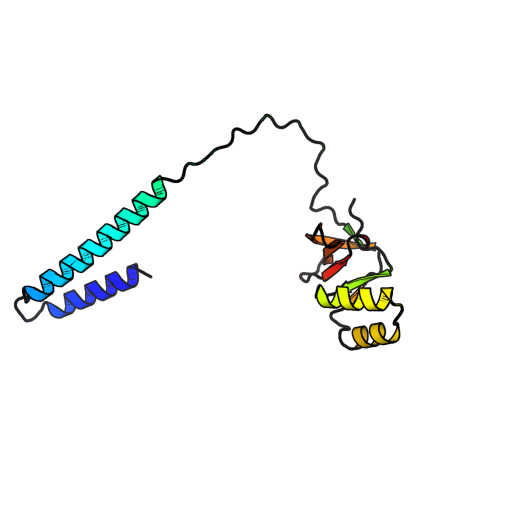 15.408 -3.710 -10.465 1.00 93.12 99 LYS A C 1
ATOM 781 O O . LYS A 1 99 ? 16.300 -4.522 -10.703 1.00 93.12 99 LYS A O 1
ATOM 786 N N . ASP A 1 100 ? 15.395 -2.978 -9.353 1.00 95.50 100 ASP A N 1
ATOM 787 C CA . ASP A 1 100 ? 16.334 -3.194 -8.255 1.00 95.50 100 ASP A CA 1
ATOM 788 C C . ASP A 1 100 ? 15.765 -4.245 -7.297 1.00 95.50 100 ASP A C 1
ATOM 790 O O . ASP A 1 100 ? 15.269 -3.945 -6.207 1.00 95.50 100 ASP A O 1
ATOM 794 N N . ASP A 1 101 ? 15.812 -5.502 -7.741 1.00 92.31 101 ASP A N 1
ATOM 795 C CA . ASP A 1 101 ? 15.248 -6.640 -7.009 1.00 92.31 101 ASP A CA 1
ATOM 796 C C . ASP A 1 101 ? 15.902 -6.817 -5.630 1.00 92.31 101 ASP A C 1
ATOM 798 O O . ASP A 1 101 ? 15.264 -7.289 -4.690 1.00 92.31 101 ASP A O 1
ATOM 802 N N . LYS A 1 102 ? 17.169 -6.402 -5.478 1.00 94.25 102 LYS A N 1
ATOM 803 C CA . LYS A 1 102 ? 17.892 -6.471 -4.201 1.00 94.25 102 LYS A CA 1
ATOM 804 C C . LYS A 1 102 ? 17.351 -5.449 -3.212 1.00 94.25 102 LYS A C 1
ATOM 806 O O . LYS A 1 102 ? 17.073 -5.809 -2.071 1.00 94.25 102 LYS A O 1
ATOM 811 N N . ALA A 1 103 ? 17.190 -4.196 -3.635 1.00 93.94 103 ALA A N 1
ATOM 812 C CA . ALA A 1 103 ? 16.611 -3.168 -2.777 1.00 93.94 103 ALA A CA 1
ATOM 813 C C . ALA A 1 103 ? 15.152 -3.489 -2.424 1.00 93.94 103 ALA A C 1
ATOM 815 O O . ALA A 1 103 ? 14.764 -3.345 -1.265 1.00 93.94 103 ALA A O 1
ATOM 816 N N . ALA A 1 104 ? 14.372 -3.991 -3.388 1.00 92.31 104 ALA A N 1
ATOM 817 C CA . ALA A 1 104 ? 12.997 -4.421 -3.152 1.00 92.31 104 ALA A CA 1
ATOM 818 C C . ALA A 1 104 ? 12.923 -5.574 -2.137 1.00 92.31 104 ALA A C 1
ATOM 820 O O . ALA A 1 104 ? 12.111 -5.523 -1.215 1.00 92.31 104 ALA A O 1
ATOM 821 N N . ALA A 1 105 ? 13.800 -6.578 -2.256 1.00 93.31 105 ALA A N 1
ATOM 822 C CA . ALA A 1 105 ? 13.867 -7.692 -1.313 1.00 93.31 105 ALA A CA 1
ATOM 823 C C . ALA A 1 105 ? 14.271 -7.241 0.099 1.00 93.31 105 ALA A C 1
ATOM 825 O O . ALA A 1 105 ? 13.678 -7.699 1.070 1.00 93.31 105 ALA A O 1
ATOM 826 N N . LEU A 1 106 ? 15.226 -6.312 0.224 1.00 94.75 106 LEU A N 1
ATOM 827 C CA . LEU A 1 106 ? 15.605 -5.734 1.519 1.00 94.75 106 LEU A CA 1
ATOM 828 C C . LEU A 1 106 ? 14.454 -4.945 2.152 1.00 94.75 106 LEU A C 1
ATOM 830 O O . LEU A 1 106 ? 14.214 -5.060 3.350 1.00 94.75 106 LEU A O 1
ATOM 834 N N . LEU A 1 107 ? 13.729 -4.157 1.352 1.00 93.69 107 LEU A N 1
ATOM 835 C CA . LEU A 1 107 ? 12.572 -3.410 1.836 1.00 93.69 107 LEU A CA 1
ATOM 836 C C . LEU A 1 107 ? 11.448 -4.356 2.277 1.00 93.69 107 LEU A C 1
ATOM 838 O O . LEU A 1 107 ? 10.809 -4.109 3.295 1.00 93.69 107 LEU A O 1
ATOM 842 N N . TRP A 1 108 ? 11.229 -5.438 1.528 1.00 92.12 108 TRP A N 1
ATOM 843 C CA . TRP A 1 108 ? 10.280 -6.481 1.896 1.00 92.12 108 TRP A CA 1
ATOM 844 C C . TRP A 1 108 ? 10.665 -7.157 3.214 1.00 92.12 108 TRP A C 1
ATOM 846 O O . TRP A 1 108 ? 9.829 -7.265 4.098 1.00 92.12 108 TRP A O 1
ATOM 856 N N . ASP A 1 109 ? 11.923 -7.570 3.372 1.00 93.81 109 ASP A N 1
ATOM 857 C CA . ASP A 1 109 ? 12.409 -8.223 4.594 1.00 93.81 109 ASP A CA 1
ATOM 858 C C . ASP A 1 109 ? 12.271 -7.307 5.821 1.00 93.81 109 ASP A C 1
ATOM 860 O O . ASP A 1 109 ? 11.830 -7.732 6.887 1.00 93.81 109 ASP A O 1
ATOM 864 N N . GLN A 1 110 ? 12.547 -6.011 5.646 1.00 93.69 110 GLN A N 1
ATOM 865 C CA . GLN A 1 110 ? 12.419 -5.017 6.709 1.00 93.69 110 GLN A CA 1
ATOM 866 C C . GLN A 1 110 ? 10.959 -4.728 7.109 1.00 93.69 110 GLN A C 1
ATOM 868 O O . GLN A 1 110 ? 10.702 -4.420 8.273 1.00 93.69 110 GLN A O 1
ATOM 873 N N . PHE A 1 111 ? 10.016 -4.789 6.163 1.00 92.94 111 PHE A N 1
ATOM 874 C CA . PHE A 1 111 ? 8.618 -4.365 6.336 1.00 92.94 111 PHE A CA 1
ATOM 875 C C . PHE A 1 111 ? 7.614 -5.460 5.932 1.00 92.94 111 PHE A C 1
ATOM 877 O O . PHE A 1 111 ? 6.550 -5.166 5.389 1.00 92.94 111 PHE A O 1
ATOM 884 N N . ASN A 1 112 ? 7.943 -6.727 6.190 1.00 88.00 112 ASN A N 1
ATOM 885 C CA . ASN A 1 112 ? 7.180 -7.891 5.715 1.00 88.00 112 ASN A CA 1
ATOM 886 C C . ASN A 1 112 ? 5.714 -7.908 6.195 1.00 88.00 112 ASN A C 1
ATOM 888 O O . ASN A 1 112 ? 4.839 -8.398 5.490 1.00 88.00 112 ASN A O 1
ATOM 892 N N . ASP A 1 113 ? 5.430 -7.336 7.369 1.00 89.50 113 ASP A N 1
ATOM 893 C CA . ASP A 1 113 ? 4.063 -7.243 7.908 1.00 89.50 113 ASP A CA 1
ATOM 894 C C . ASP A 1 113 ? 3.274 -6.041 7.352 1.00 89.50 113 ASP A C 1
ATOM 896 O O . ASP A 1 113 ? 2.047 -5.992 7.441 1.00 89.50 113 ASP A O 1
ATOM 900 N N . ASP A 1 114 ? 3.973 -5.067 6.766 1.00 92.31 114 ASP A N 1
ATOM 901 C CA . ASP A 1 114 ? 3.412 -3.814 6.257 1.00 92.31 114 ASP A CA 1
ATOM 902 C C . ASP A 1 114 ? 3.207 -3.822 4.739 1.00 92.31 114 ASP A C 1
ATOM 904 O O . ASP A 1 114 ? 2.500 -2.957 4.218 1.00 92.31 114 ASP A O 1
ATOM 908 N N . ILE A 1 115 ? 3.829 -4.760 4.019 1.00 93.12 115 ILE A N 1
ATOM 909 C CA . ILE A 1 115 ? 3.777 -4.871 2.561 1.00 93.12 115 ILE A CA 1
ATOM 910 C C . ILE A 1 115 ? 3.197 -6.234 2.189 1.00 93.12 115 ILE A C 1
ATOM 912 O O . ILE A 1 115 ? 3.621 -7.268 2.686 1.00 93.12 115 ILE A O 1
ATOM 916 N N . ILE A 1 116 ? 2.212 -6.246 1.294 1.00 92.12 116 ILE A N 1
ATOM 917 C CA . ILE A 1 116 ? 1.481 -7.451 0.907 1.00 92.12 116 ILE A CA 1
ATOM 918 C C . ILE A 1 116 ? 1.402 -7.533 -0.615 1.00 92.12 116 ILE A C 1
ATOM 920 O O . ILE A 1 116 ? 1.027 -6.573 -1.292 1.00 92.12 116 ILE A O 1
ATOM 924 N N . PHE A 1 117 ? 1.712 -8.708 -1.163 1.00 91.81 117 PHE A N 1
ATOM 925 C CA . PHE A 1 117 ? 1.463 -9.000 -2.572 1.00 91.81 117 PHE A CA 1
ATOM 926 C C . PHE A 1 117 ? 0.004 -9.393 -2.786 1.00 91.81 117 PHE A C 1
ATOM 928 O O . PHE A 1 117 ? -0.496 -10.349 -2.188 1.00 91.81 117 PHE A O 1
ATOM 935 N N . LEU A 1 118 ? -0.666 -8.685 -3.692 1.00 93.06 118 LEU A N 1
ATOM 936 C CA . LEU A 1 118 ? -2.036 -8.988 -4.074 1.00 93.06 118 LEU A CA 1
ATOM 937 C C . LEU A 1 118 ? -2.052 -10.244 -4.954 1.00 93.06 118 LEU A C 1
ATOM 939 O O . LEU A 1 118 ? -1.444 -10.294 -6.031 1.00 93.06 118 LEU A O 1
ATOM 943 N N . LYS A 1 119 ? -2.757 -11.278 -4.485 1.00 89.31 119 LYS A N 1
ATOM 944 C CA . LYS A 1 119 ? -2.886 -12.566 -5.186 1.00 89.31 119 LYS A CA 1
ATOM 945 C C . LYS A 1 119 ? -3.848 -12.483 -6.373 1.00 89.31 119 LYS A C 1
ATOM 947 O O . LYS A 1 119 ? -3.706 -13.257 -7.320 1.00 89.31 119 LYS A O 1
ATOM 952 N N . GLY A 1 120 ? -4.731 -11.487 -6.354 1.00 91.69 120 GLY A N 1
ATOM 953 C CA . GLY A 1 120 ? -5.781 -11.279 -7.338 1.00 91.69 120 GLY A CA 1
ATOM 954 C C . GLY A 1 120 ? -6.994 -12.160 -7.056 1.00 91.69 120 GLY A C 1
ATOM 955 O O . GLY A 1 120 ? -6.851 -13.305 -6.636 1.00 91.69 120 GLY A O 1
ATOM 956 N N . GLY A 1 121 ? -8.189 -11.633 -7.311 1.00 91.00 121 GLY A N 1
ATOM 957 C CA . GLY A 1 121 ? -9.445 -12.335 -7.025 1.00 91.00 121 GLY A CA 1
ATOM 958 C C . GLY A 1 121 ? -10.009 -12.074 -5.628 1.00 91.00 121 GLY A C 1
ATOM 959 O O . GLY A 1 121 ? -11.155 -12.430 -5.380 1.00 91.00 121 GLY A O 1
ATOM 960 N N . ASP A 1 122 ? -9.255 -11.411 -4.748 1.00 92.38 122 ASP A N 1
ATOM 961 C CA . ASP A 1 122 ? -9.735 -11.055 -3.411 1.00 92.38 122 ASP A CA 1
ATOM 962 C C . ASP A 1 122 ? -10.698 -9.860 -3.476 1.00 92.38 122 ASP A C 1
ATOM 964 O O . ASP A 1 122 ? -10.401 -8.855 -4.137 1.00 92.38 122 ASP A O 1
ATOM 968 N N . GLU A 1 123 ? -11.822 -9.960 -2.764 1.00 92.62 123 GLU A N 1
ATOM 969 C CA . GLU A 1 123 ?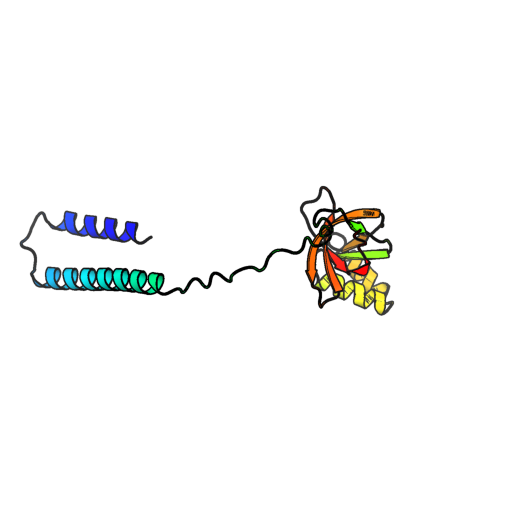 -12.794 -8.876 -2.621 1.00 92.62 123 GLU A CA 1
ATOM 970 C C . GLU A 1 123 ? -12.271 -7.788 -1.672 1.00 92.62 123 GLU A C 1
ATOM 972 O O . GLU A 1 123 ? -11.896 -8.033 -0.519 1.00 92.62 123 GLU A O 1
ATOM 977 N N . VAL A 1 124 ? -12.266 -6.552 -2.165 1.00 93.12 124 VAL A N 1
ATOM 978 C CA . VAL A 1 124 ? -11.791 -5.366 -1.455 1.00 93.12 124 VAL A CA 1
ATOM 979 C C . VAL A 1 124 ? -12.792 -4.225 -1.571 1.00 93.12 124 VAL A C 1
ATOM 981 O O . VAL A 1 124 ? -13.416 -3.999 -2.610 1.00 93.12 124 VAL A O 1
ATOM 984 N N . PHE A 1 125 ? -12.905 -3.455 -0.495 1.00 91.56 125 PHE A N 1
ATOM 985 C CA . PHE A 1 125 ? -13.651 -2.204 -0.466 1.00 91.56 125 PHE A CA 1
ATOM 986 C C . PHE A 1 125 ? -12.696 -1.033 -0.657 1.00 91.56 125 PHE A C 1
ATOM 988 O O . PHE A 1 125 ? -11.629 -0.996 -0.048 1.00 91.56 125 PHE A O 1
ATOM 995 N N . VAL A 1 1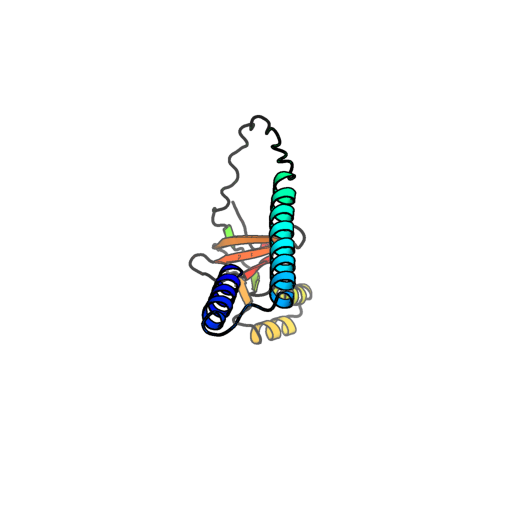26 ? -13.080 -0.062 -1.483 1.00 90.81 126 VAL A N 1
ATOM 996 C CA . VAL A 1 126 ? -12.289 1.157 -1.683 1.00 90.81 126 VAL A CA 1
ATOM 997 C C . VAL A 1 126 ? -12.767 2.220 -0.699 1.00 90.81 126 VAL A C 1
ATOM 999 O O . VAL A 1 126 ? -13.922 2.632 -0.756 1.00 90.81 126 VAL A O 1
ATOM 1002 N N . GLU A 1 127 ? -11.885 2.658 0.197 1.00 87.56 127 GLU A N 1
ATOM 1003 C CA . GLU A 1 127 ? -12.200 3.665 1.221 1.00 87.56 127 GLU A CA 1
ATOM 1004 C C . GLU A 1 127 ? -11.866 5.084 0.766 1.00 87.56 127 GLU A C 1
ATOM 1006 O O . GLU A 1 127 ? -12.611 6.018 1.051 1.00 87.56 127 GLU A O 1
ATOM 1011 N N . ASP A 1 128 ? -10.749 5.247 0.054 1.00 84.44 128 ASP A N 1
ATOM 1012 C CA . ASP A 1 128 ? -10.275 6.544 -0.422 1.00 84.44 128 ASP A CA 1
ATOM 1013 C C . ASP A 1 128 ? -9.692 6.410 -1.833 1.00 84.44 128 ASP A C 1
ATOM 1015 O O . ASP A 1 128 ? -9.024 5.425 -2.164 1.00 84.44 128 ASP A O 1
ATOM 1019 N N . ARG A 1 129 ? -9.951 7.412 -2.674 1.00 81.06 129 ARG A N 1
ATOM 1020 C CA . ARG A 1 129 ? -9.421 7.514 -4.036 1.00 81.06 129 ARG A CA 1
ATOM 1021 C C . ARG A 1 129 ? -8.742 8.862 -4.187 1.00 81.06 129 ARG A C 1
ATOM 1023 O O . ARG A 1 129 ? -9.398 9.886 -4.382 1.00 81.06 129 ARG A O 1
ATOM 1030 N N . LYS A 1 130 ? -7.411 8.856 -4.206 1.00 82.44 130 LYS A N 1
ATOM 1031 C CA . LYS A 1 130 ? -6.643 10.037 -4.594 1.00 82.44 130 LYS A CA 1
ATOM 1032 C C . LYS A 1 130 ? -6.567 10.086 -6.117 1.00 82.44 130 LYS A C 1
ATOM 1034 O O . LYS A 1 130 ? -5.627 9.589 -6.729 1.00 82.44 130 LYS A O 1
ATOM 1039 N N . ILE A 1 131 ? -7.580 10.710 -6.723 1.00 68.69 131 ILE A N 1
ATOM 1040 C CA . ILE A 1 131 ? -7.778 10.781 -8.184 1.00 68.69 131 ILE A CA 1
ATOM 1041 C C . ILE A 1 131 ? -6.525 11.290 -8.920 1.00 68.69 131 ILE A C 1
ATOM 1043 O O . ILE A 1 131 ? -6.234 10.835 -10.019 1.00 68.69 131 ILE A O 1
ATOM 1047 N N . PHE A 1 132 ? -5.756 12.194 -8.309 1.00 77.50 132 PHE A N 1
ATOM 1048 C CA . PHE A 1 132 ? -4.571 12.787 -8.936 1.00 77.50 132 PHE A CA 1
ATOM 1049 C C . PHE A 1 132 ? -3.280 11.977 -8.778 1.00 77.50 132 PHE A C 1
ATOM 1051 O O . PHE A 1 132 ? -2.350 12.202 -9.545 1.00 77.50 132 PHE A O 1
ATOM 1058 N N . SER A 1 133 ? -3.185 11.064 -7.805 1.00 82.12 133 SER A N 1
ATOM 1059 C CA . SER A 1 133 ? -1.944 10.314 -7.558 1.00 82.12 133 SER A CA 1
ATOM 1060 C C . SER A 1 133 ? -1.943 8.905 -8.149 1.00 82.12 133 SER A C 1
ATOM 1062 O O . SER A 1 133 ? -0.917 8.236 -8.069 1.00 82.12 133 SER A O 1
ATOM 1064 N N . GLY A 1 134 ? -3.067 8.440 -8.710 1.00 88.00 134 GLY A N 1
ATOM 1065 C CA . GLY A 1 134 ? -3.203 7.057 -9.187 1.00 88.00 134 GLY A CA 1
ATOM 1066 C C . GLY A 1 134 ? -3.145 6.027 -8.054 1.00 88.00 134 GLY A C 1
ATOM 1067 O O . GLY A 1 134 ? -2.850 4.856 -8.278 1.00 88.00 134 GLY A O 1
ATOM 1068 N N . LYS A 1 135 ? -3.393 6.458 -6.812 1.00 92.88 135 LYS A N 1
ATOM 1069 C CA . LYS A 1 135 ? -3.377 5.597 -5.627 1.00 92.88 135 LYS A CA 1
ATOM 1070 C C . LYS A 1 135 ? -4.750 5.555 -4.993 1.00 92.88 135 LYS A C 1
ATOM 1072 O O . LYS A 1 135 ? -5.500 6.536 -4.983 1.00 92.88 135 LYS A O 1
ATOM 1077 N N . LEU A 1 136 ? -5.057 4.409 -4.418 1.00 93.62 136 LEU A N 1
ATOM 1078 C CA . LEU A 1 136 ? -6.289 4.186 -3.693 1.00 93.62 136 LEU A CA 1
ATOM 1079 C C . LEU A 1 136 ? -6.007 3.449 -2.391 1.00 93.62 136 LEU A C 1
ATOM 1081 O O . LEU A 1 136 ? -4.998 2.756 -2.242 1.00 93.62 136 LEU A O 1
ATOM 1085 N N . LYS A 1 137 ? -6.916 3.630 -1.441 1.00 93.44 137 LYS A N 1
ATOM 1086 C CA . LYS A 1 137 ? -6.893 2.938 -0.165 1.00 93.44 137 LYS A CA 1
ATOM 1087 C C . LYS A 1 137 ? -7.936 1.827 -0.197 1.00 93.44 137 LYS A C 1
ATOM 1089 O O . LYS A 1 137 ? -9.123 2.104 -0.376 1.00 93.44 137 LYS A O 1
ATOM 1094 N N . ILE A 1 138 ? -7.487 0.584 -0.060 1.00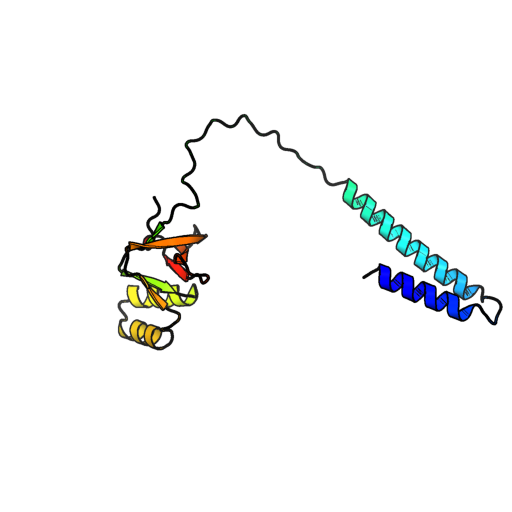 93.44 138 ILE A N 1
ATOM 1095 C CA . ILE A 1 138 ? -8.331 -0.607 0.001 1.00 93.44 138 ILE A CA 1
ATOM 1096 C C . ILE A 1 138 ? -8.429 -1.158 1.410 1.00 93.44 138 ILE A C 1
ATOM 1098 O O . ILE A 1 138 ? -7.470 -1.125 2.174 1.00 93.44 138 ILE A O 1
ATOM 1102 N N . ARG A 1 139 ? -9.568 -1.771 1.701 1.00 93.62 139 ARG A N 1
ATOM 1103 C CA . ARG A 1 139 ? -9.771 -2.627 2.859 1.00 93.62 139 ARG A CA 1
ATOM 1104 C C . ARG A 1 139 ? -10.222 -4.011 2.395 1.00 93.62 139 ARG A C 1
ATOM 1106 O O . ARG A 1 139 ? -11.272 -4.105 1.753 1.00 93.62 139 ARG A O 1
ATOM 1113 N N . PRO A 1 140 ? -9.467 -5.077 2.699 1.00 91.81 140 PRO A N 1
ATOM 1114 C CA . PRO A 1 140 ? -9.900 -6.440 2.417 1.00 91.81 140 PRO A CA 1
ATOM 1115 C C . PRO A 1 140 ? -11.191 -6.796 3.160 1.00 91.81 140 PRO A C 1
ATOM 1117 O O . PRO A 1 140 ? -11.452 -6.320 4.272 1.00 91.81 140 PRO A O 1
ATOM 1120 N N . GLN A 1 141 ? -12.025 -7.629 2.542 1.00 90.56 141 GLN A N 1
ATOM 1121 C CA . GLN A 1 141 ? -13.270 -8.088 3.151 1.00 90.56 141 GLN A CA 1
ATOM 1122 C C . GLN A 1 141 ? -12.999 -8.840 4.466 1.00 90.56 141 GLN A C 1
ATOM 1124 O O . GLN A 1 141 ? -12.091 -9.659 4.568 1.00 90.56 141 GLN A O 1
ATOM 1129 N N . GLY A 1 142 ? -13.788 -8.539 5.501 1.00 88.88 142 GLY A N 1
ATOM 1130 C CA . GLY A 1 142 ? -13.639 -9.157 6.825 1.00 88.88 142 GLY A CA 1
ATOM 1131 C C . GLY A 1 142 ? -12.511 -8.578 7.687 1.00 88.88 142 GLY A C 1
ATOM 1132 O O . GLY A 1 142 ? -12.372 -8.972 8.842 1.00 88.88 142 GLY A O 1
ATOM 1133 N N . GLN A 1 143 ? -11.741 -7.619 7.172 1.00 89.25 143 GLN A N 1
ATOM 1134 C CA . GLN A 1 143 ? -10.682 -6.947 7.919 1.00 89.25 143 GLN A CA 1
ATOM 1135 C C . GLN A 1 143 ? -11.049 -5.492 8.227 1.00 89.25 143 GLN A C 1
ATOM 1137 O O . GLN A 1 143 ? -11.887 -4.871 7.561 1.00 89.25 143 GLN A O 1
ATOM 1142 N N . THR A 1 144 ? -10.441 -4.960 9.288 1.00 90.38 144 THR A N 1
ATOM 1143 C CA . THR A 1 144 ? -10.644 -3.586 9.777 1.00 90.38 144 THR A CA 1
ATOM 1144 C C . THR A 1 144 ? -9.492 -2.649 9.430 1.00 90.38 144 THR A C 1
ATOM 1146 O O . THR A 1 144 ? -9.628 -1.437 9.573 1.00 90.38 144 THR A O 1
ATOM 1149 N N . TRP A 1 145 ? -8.364 -3.193 8.980 1.00 91.19 145 TRP A N 1
ATOM 1150 C CA . TRP A 1 145 ? -7.207 -2.424 8.540 1.00 91.19 145 TRP A CA 1
ATOM 1151 C C . TRP A 1 145 ? -7.264 -2.168 7.035 1.00 91.19 145 TRP A C 1
ATOM 1153 O O . TRP A 1 145 ? -7.927 -2.884 6.287 1.00 91.19 145 TRP A O 1
ATOM 1163 N N . ALA A 1 146 ? -6.572 -1.121 6.601 1.00 92.81 146 ALA A N 1
ATOM 1164 C CA . ALA A 1 146 ? -6.612 -0.648 5.229 1.00 92.81 146 ALA A CA 1
ATOM 1165 C C . ALA A 1 146 ? -5.198 -0.411 4.696 1.00 92.81 146 ALA A C 1
ATOM 1167 O O . ALA A 1 146 ? -4.305 0.004 5.433 1.00 92.81 146 ALA A O 1
ATOM 1168 N N . LEU A 1 147 ? -5.024 -0.658 3.404 1.00 95.00 147 LEU A N 1
ATOM 1169 C CA . LEU A 1 147 ? -3.765 -0.570 2.680 1.00 95.00 147 LEU A CA 1
ATOM 1170 C C . LEU A 1 147 ? -3.867 0.434 1.551 1.00 95.00 147 LEU A C 1
ATOM 1172 O O . LEU A 1 147 ? -4.916 0.609 0.941 1.00 95.00 147 LEU A O 1
ATOM 1176 N N . TRP A 1 148 ? -2.735 1.007 1.200 1.00 95.69 148 TRP A N 1
ATOM 1177 C CA . TRP A 1 148 ? -2.542 1.755 -0.023 1.00 95.69 148 TRP A CA 1
ATOM 1178 C C . TRP A 1 148 ? -2.105 0.824 -1.147 1.00 95.69 148 TRP A C 1
ATOM 1180 O O . TRP A 1 148 ? -1.201 0.011 -0.978 1.00 95.69 148 TRP A O 1
ATOM 1190 N N . THR A 1 149 ? -2.718 0.974 -2.313 1.00 95.50 149 THR A N 1
ATOM 1191 C CA . THR A 1 149 ? -2.276 0.341 -3.557 1.00 95.50 149 THR A CA 1
ATOM 1192 C C . THR A 1 149 ? -2.526 1.283 -4.737 1.00 95.50 149 THR A C 1
ATOM 1194 O O . THR A 1 149 ? -3.014 2.404 -4.567 1.00 95.50 149 THR A O 1
ATOM 1197 N N . VAL A 1 150 ? -2.147 0.855 -5.936 1.00 94.62 150 VAL A N 1
ATOM 1198 C CA . VAL A 1 150 ? -2.335 1.619 -7.173 1.00 94.62 150 VAL A CA 1
ATOM 1199 C C . VAL A 1 150 ? -3.725 1.380 -7.760 1.00 94.62 150 VAL A C 1
ATOM 1201 O O . VAL A 1 150 ? -4.352 0.349 -7.512 1.00 94.62 150 VAL A O 1
ATOM 1204 N N . THR A 1 151 ? -4.234 2.331 -8.539 1.00 92.50 151 THR A N 1
ATOM 1205 C CA . THR A 1 151 ? -5.584 2.255 -9.112 1.00 92.50 151 THR A CA 1
ATOM 1206 C C . THR A 1 151 ? -5.794 1.059 -10.031 1.00 92.50 151 THR A C 1
ATOM 1208 O O . THR A 1 151 ? -6.886 0.503 -10.084 1.00 92.50 151 THR A O 1
ATOM 1211 N N . GLU A 1 152 ? -4.739 0.614 -10.701 1.00 91.12 152 GLU A N 1
ATOM 1212 C CA . GLU A 1 152 ? -4.744 -0.516 -11.627 1.00 91.12 152 GLU A CA 1
ATOM 1213 C C . GLU A 1 152 ? -4.816 -1.865 -10.898 1.00 91.12 152 GLU A C 1
ATOM 1215 O O . GLU A 1 152 ? -5.215 -2.870 -11.488 1.00 91.12 152 GLU A O 1
ATOM 1220 N N . ALA A 1 153 ? -4.467 -1.885 -9.608 1.00 93.00 153 ALA A N 1
ATOM 1221 C CA . ALA A 1 153 ? -4.473 -3.084 -8.782 1.00 93.00 153 ALA A CA 1
ATOM 1222 C C . ALA A 1 153 ? -5.884 -3.531 -8.379 1.00 93.00 153 ALA A C 1
ATOM 1224 O O . ALA A 1 153 ? -6.039 -4.595 -7.778 1.00 93.00 153 ALA A O 1
ATOM 1225 N N . VAL A 1 154 ? -6.914 -2.736 -8.681 1.00 92.19 154 VAL A N 1
ATOM 1226 C CA . VAL A 1 154 ? -8.294 -2.998 -8.273 1.00 92.19 154 VAL A CA 1
ATOM 1227 C C . VAL A 1 154 ? -9.237 -2.775 -9.445 1.00 92.19 154 VAL A C 1
ATOM 1229 O O . VAL A 1 154 ? -9.280 -1.703 -10.044 1.00 92.19 154 VAL A O 1
ATOM 1232 N N . LYS A 1 155 ? -10.045 -3.788 -9.750 1.00 91.69 155 LYS A N 1
ATOM 1233 C CA . LYS A 1 155 ? -11.117 -3.715 -10.742 1.00 91.69 155 LYS A CA 1
ATOM 1234 C C . LYS A 1 155 ? -12.452 -3.620 -10.027 1.00 91.69 155 LYS A C 1
ATOM 1236 O O . LYS A 1 155 ? -12.867 -4.559 -9.353 1.00 91.69 155 LYS A O 1
ATOM 1241 N N . CYS A 1 156 ? -13.110 -2.481 -10.177 1.00 85.31 156 CYS A N 1
ATOM 1242 C CA . CYS A 1 156 ? -14.487 -2.299 -9.738 1.00 85.31 156 CYS A CA 1
ATOM 1243 C C . CYS A 1 156 ? -15.435 -2.515 -10.932 1.00 85.31 156 CYS A C 1
ATOM 1245 O O . CYS A 1 156 ? -15.035 -2.190 -12.055 1.00 85.31 156 CYS A O 1
ATOM 1247 N N . PRO A 1 157 ? -16.634 -3.080 -10.708 1.00 77.62 157 PRO A N 1
ATOM 1248 C CA . PRO A 1 157 ? -17.652 -3.251 -11.744 1.00 77.62 157 PRO A CA 1
ATOM 1249 C C . PRO A 1 157 ? -18.228 -1.922 -12.254 1.00 77.62 157 PRO A C 1
ATOM 1251 O O . PRO A 1 157 ? -18.128 -0.900 -11.533 1.00 77.62 157 PRO A O 1
#

Secondary structure (DSSP, 8-state):
-HHHHHHHHHHHHHTTTTSSPPPHHHHHHHHHHHHHHHHHHHHHHHHHTT-------PPP-----PPP-TTSPEEEPTT-EEESSHHHHHHHHHHHHTT-HHHHHHHHHHTTTTEEE--SS-EEEEEEEETTTTEEEEEETT-S--EEEEGGGEE--

pLDDT: mean 76.8, std 16.93, range [47.16, 96.25]

Sequence (157 aa):
MVAVYLIRFYYLIRTKEMTDEPDPKLLRKGYIVIGVVVAAFFLTKYLMDKTPSKIAKSKPVEIAKPLPNPFAPCVTVKGYVAASSEILLDRMNTMMLNKDDKAAALLWDQFNDDIIFLKGGDEVFVEDRKIFSGKLKIRPQGQTWALWTVTEAVKCP

Foldseek 3Di:
DVVVVVVVVVVVVVVPPPDDDDDVVVVVVVVVVVVVVVVVVVVVVVVVVPDPPPPPDDDPDDPPDPDQDLPFWKKFDFPWKWFLDPVLNVQLVVCVVVVVVVSNVVSCVVRVVGMDGRHIGFTWHWDDDPPVPQKTWIDTPPDDGIIITGVVRIGGD